Protein AF-A0A966NFM2-F1 (afdb_monomer)

Sequence (68 aa):
MGAVAVIVAAGLLGPLLAVWRRFPMPVVIGEILAGFLVGPQLLDIVHPDEPVVVALHDAGFALLMFTV

pLDDT: mean 89.38, std 6.43, range [59.38, 97.0]

Mean predicted aligned error: 4.31 Å

Radius of gyration: 12.83 Å; Cα contacts (8 Å, |Δi|>4): 53; chains: 1; bounding box: 32×16×32 Å

Secondary structure (DSSP, 8-state):
-HHHHHHHHHHTHHHHHHT-TTS---HHHHHHHHHHHHSTTTT----TTSHHHHHHHHHHHHHHHH--

Solvent-accessible surface area (backbone atoms only — not comparable to full-atom values): 3886 Å² total; per-residue (Å²): 116,69,65,60,56,52,51,53,58,31,51,48,38,7,61,58,52,49,66,40,81,89,54,93,56,64,42,65,58,31,32,52,50,31,49,51,49,39,19,70,89,65,61,57,72,45,58,76,86,38,70,70,49,44,52,50,48,55,52,49,52,52,49,60,69,68,75,113

Structure (mmCIF, N/CA/C/O backbone):
data_AF-A0A966NFM2-F1
#
_entry.id   AF-A0A966NFM2-F1
#
loop_
_atom_site.group_PDB
_atom_site.id
_atom_site.type_symbol
_atom_site.label_atom_id
_atom_site.label_alt_id
_atom_site.label_comp_id
_atom_site.label_asym_id
_atom_site.label_entity_id
_atom_site.label_seq_id
_atom_site.pdbx_PDB_ins_code
_atom_site.Cartn_x
_atom_site.Cartn_y
_atom_site.Cartn_z
_atom_site.occupancy
_atom_site.B_iso_or_equiv
_atom_site.auth_seq_id
_atom_site.auth_comp_id
_atom_site.auth_asym_id
_atom_site.auth_atom_id
_atom_site.pdbx_PDB_model_num
ATOM 1 N N . MET A 1 1 ? 7.408 9.055 -13.613 1.00 59.38 1 MET A N 1
ATOM 2 C CA . MET A 1 1 ? 6.738 9.903 -12.595 1.00 59.38 1 MET A CA 1
ATOM 3 C C . MET A 1 1 ? 5.212 9.769 -12.600 1.00 59.38 1 MET A C 1
ATOM 5 O O . MET A 1 1 ? 4.643 9.849 -11.523 1.00 59.38 1 MET A O 1
ATOM 9 N N . GLY A 1 2 ? 4.547 9.508 -13.738 1.00 79.19 2 GLY A N 1
ATOM 10 C CA . GLY A 1 2 ? 3.080 9.342 -13.783 1.00 79.19 2 GLY A CA 1
ATOM 11 C C . GLY A 1 2 ? 2.528 8.173 -12.951 1.00 79.19 2 GLY A C 1
ATOM 12 O O . GLY A 1 2 ? 1.590 8.374 -12.189 1.00 79.19 2 GLY A O 1
ATOM 13 N N . ALA A 1 3 ? 3.156 6.992 -13.014 1.00 79.69 3 ALA A N 1
ATOM 14 C CA . ALA A 1 3 ? 2.692 5.801 -12.290 1.00 79.69 3 ALA A CA 1
ATOM 15 C C . ALA A 1 3 ? 2.626 6.001 -10.764 1.00 79.69 3 ALA A C 1
ATOM 17 O O . ALA A 1 3 ? 1.635 5.652 -10.137 1.00 79.69 3 ALA A O 1
ATOM 18 N N . VAL A 1 4 ? 3.634 6.646 -10.165 1.00 84.44 4 VAL A N 1
ATOM 19 C CA . VAL A 1 4 ? 3.667 6.897 -8.712 1.00 84.44 4 VAL A CA 1
ATOM 20 C C . VAL A 1 4 ? 2.514 7.802 -8.275 1.00 84.44 4 VAL A C 1
ATOM 22 O O . VAL A 1 4 ? 1.875 7.531 -7.266 1.00 84.44 4 VAL A O 1
ATOM 25 N N . ALA A 1 5 ? 2.210 8.851 -9.046 1.00 87.88 5 ALA A N 1
ATOM 26 C CA . ALA A 1 5 ? 1.097 9.747 -8.739 1.00 87.88 5 ALA A CA 1
ATOM 27 C C . ALA A 1 5 ? -0.253 9.013 -8.782 1.00 87.88 5 ALA A C 1
ATOM 29 O O . ALA A 1 5 ? -1.086 9.219 -7.901 1.00 87.88 5 ALA A O 1
ATOM 30 N N . VAL A 1 6 ? -0.442 8.123 -9.763 1.00 88.62 6 VAL A N 1
ATOM 31 C CA . VAL A 1 6 ? -1.644 7.282 -9.867 1.00 88.62 6 VAL A CA 1
ATOM 32 C C . VAL A 1 6 ? -1.742 6.323 -8.685 1.00 88.62 6 VAL A C 1
ATOM 34 O O . VAL A 1 6 ? -2.797 6.246 -8.066 1.00 88.62 6 VAL A O 1
ATOM 37 N N . ILE A 1 7 ? -0.653 5.640 -8.327 1.00 88.88 7 ILE A N 1
ATOM 38 C CA . ILE A 1 7 ? -0.638 4.677 -7.217 1.00 88.88 7 ILE A CA 1
ATOM 39 C C . ILE A 1 7 ? -0.910 5.374 -5.882 1.00 88.88 7 ILE A C 1
ATOM 41 O O . ILE A 1 7 ? -1.698 4.877 -5.085 1.00 88.88 7 ILE A O 1
ATOM 45 N N . VAL A 1 8 ? -0.322 6.550 -5.645 1.00 89.75 8 VAL A N 1
ATOM 46 C CA . VAL A 1 8 ? -0.588 7.335 -4.431 1.00 89.75 8 VAL A CA 1
ATOM 47 C C . VAL A 1 8 ? -2.044 7.798 -4.399 1.00 89.75 8 VAL A C 1
ATOM 49 O O . VAL A 1 8 ? -2.710 7.627 -3.382 1.00 89.75 8 VAL A O 1
ATOM 52 N N . ALA A 1 9 ? -2.574 8.329 -5.505 1.00 90.81 9 ALA A N 1
ATOM 53 C CA . ALA A 1 9 ? -3.979 8.727 -5.586 1.00 90.81 9 ALA A CA 1
ATOM 54 C C . ALA A 1 9 ? -4.933 7.538 -5.367 1.00 90.81 9 ALA A C 1
ATOM 56 O O . ALA A 1 9 ? -5.934 7.675 -4.665 1.00 90.81 9 ALA A O 1
ATOM 57 N N . ALA A 1 10 ? -4.598 6.367 -5.912 1.00 90.19 10 ALA A N 1
ATOM 58 C CA . ALA A 1 10 ? -5.332 5.125 -5.707 1.00 90.19 10 ALA A CA 1
ATOM 59 C C . ALA A 1 10 ? -5.246 4.646 -4.247 1.00 90.19 10 ALA A C 1
ATOM 61 O O . ALA A 1 10 ? -6.257 4.259 -3.677 1.00 90.19 10 ALA A O 1
ATOM 62 N N . GLY A 1 11 ? -4.087 4.740 -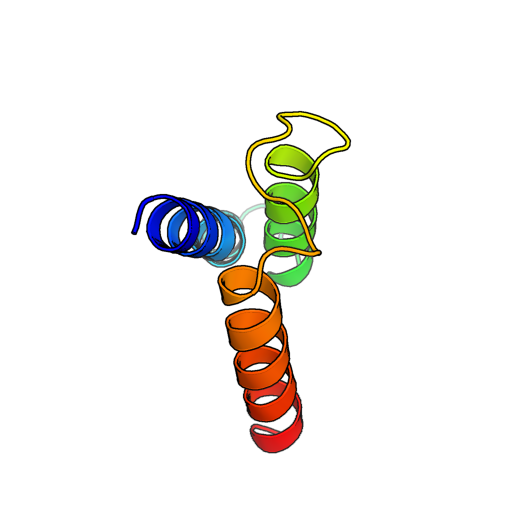3.592 1.00 87.06 11 GLY A N 1
ATOM 63 C CA . GLY A 1 11 ? -3.939 4.398 -2.173 1.00 87.06 11 GLY A CA 1
ATOM 64 C C . GLY A 1 11 ? -4.788 5.280 -1.250 1.00 87.06 11 GLY A C 1
ATOM 65 O O . GLY A 1 11 ? -5.328 4.807 -0.254 1.00 87.06 11 GLY A O 1
ATOM 66 N N . LEU A 1 12 ? -4.999 6.551 -1.609 1.00 90.19 12 LEU A N 1
ATOM 67 C CA . LEU A 1 12 ? -5.841 7.474 -0.838 1.00 90.19 12 LEU A CA 1
ATOM 68 C C . LEU A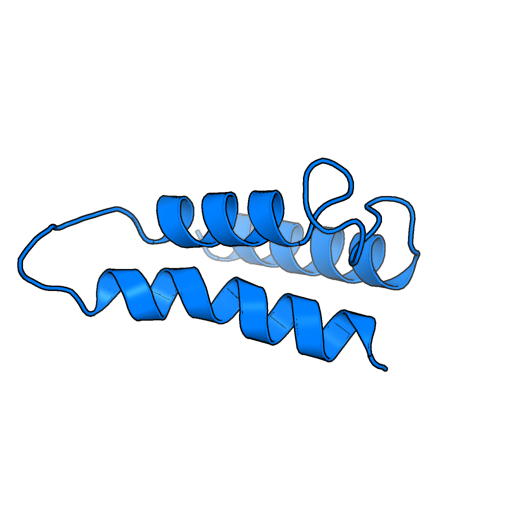 1 12 ? -7.341 7.125 -0.872 1.00 90.19 12 LEU A C 1
ATOM 70 O O . LEU A 1 12 ? -8.079 7.595 -0.003 1.00 90.19 12 LEU A O 1
ATOM 74 N N . LEU A 1 13 ? -7.804 6.286 -1.810 1.00 88.44 13 LEU A N 1
ATOM 75 C CA . LEU A 1 13 ? -9.199 5.822 -1.842 1.00 88.44 13 LEU A CA 1
ATOM 76 C C . LEU A 1 13 ? -9.576 5.030 -0.586 1.00 88.44 13 LEU A C 1
ATOM 78 O O . LEU A 1 13 ? -10.695 5.185 -0.101 1.00 88.44 13 LEU A O 1
ATOM 82 N N . GLY A 1 14 ? -8.662 4.228 -0.030 1.00 85.69 14 GLY A N 1
ATOM 83 C CA . GLY A 1 14 ? -8.893 3.476 1.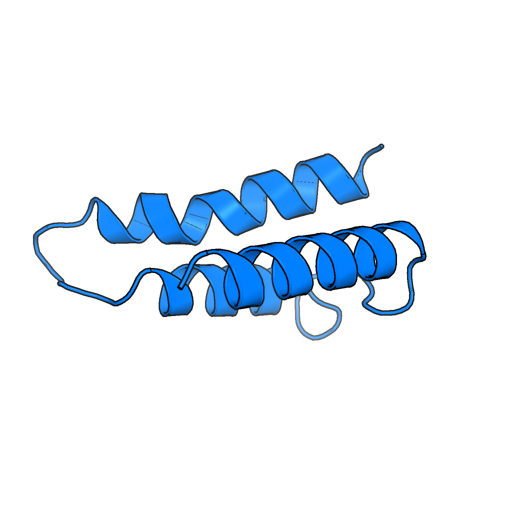208 1.00 85.69 14 GLY A CA 1
ATOM 84 C C . GLY A 1 14 ? -9.256 4.382 2.389 1.00 85.69 14 GLY A C 1
ATOM 85 O O . GLY A 1 14 ? -10.365 4.280 2.923 1.00 85.69 14 GLY A O 1
ATOM 86 N N . PRO A 1 15 ? -8.366 5.311 2.787 1.00 87.00 15 PRO A N 1
ATOM 87 C CA . PRO A 1 15 ? -8.640 6.284 3.839 1.00 87.00 15 PRO A CA 1
ATOM 88 C C . PRO A 1 15 ? -9.862 7.154 3.548 1.00 87.00 15 PRO A C 1
ATOM 90 O O . PRO A 1 15 ? -10.650 7.418 4.454 1.00 87.00 15 PRO A O 1
ATOM 93 N N . L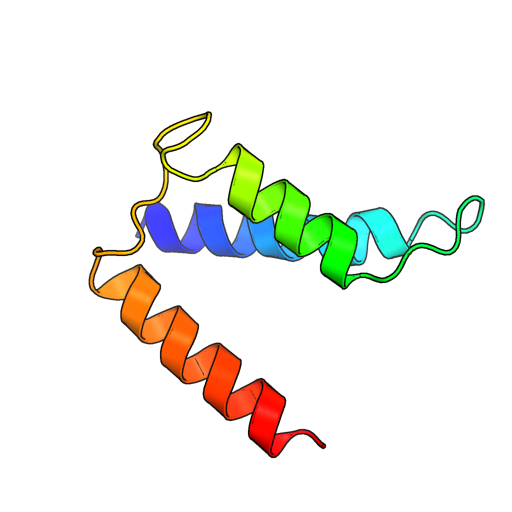EU A 1 16 ? -10.059 7.571 2.292 1.00 87.50 16 LEU A N 1
ATOM 94 C CA . LEU A 1 16 ? -11.209 8.386 1.904 1.00 87.50 16 LEU A CA 1
ATOM 95 C C . LEU A 1 16 ? -12.533 7.644 2.135 1.00 87.50 16 LEU A C 1
ATOM 97 O O . LEU A 1 16 ? -13.483 8.230 2.654 1.00 87.50 16 LEU A O 1
ATOM 101 N N . LEU A 1 17 ? -12.587 6.350 1.811 1.00 84.94 17 LEU A N 1
ATOM 102 C CA . LEU A 1 17 ? -13.744 5.501 2.096 1.00 84.94 17 LEU A CA 1
ATOM 103 C C . LEU A 1 17 ? -13.933 5.280 3.603 1.00 84.94 17 LEU A C 1
ATOM 105 O O . LEU A 1 17 ? -15.066 5.265 4.082 1.00 84.94 17 LEU A O 1
ATOM 109 N N . ALA A 1 18 ? -12.844 5.201 4.368 1.00 85.00 18 ALA A N 1
ATOM 110 C CA . ALA A 1 18 ? -12.884 5.035 5.821 1.00 85.00 18 ALA A CA 1
ATOM 111 C C . ALA A 1 18 ? -13.447 6.257 6.574 1.00 85.00 18 ALA A C 1
ATOM 113 O O . ALA A 1 18 ? -13.959 6.117 7.686 1.00 85.00 18 ALA A O 1
ATOM 114 N N . VAL A 1 19 ? -13.415 7.454 5.973 1.00 85.19 19 VAL A N 1
ATOM 115 C CA . VAL A 1 19 ? -14.066 8.660 6.527 1.00 85.19 19 VAL A CA 1
ATOM 116 C C . VAL A 1 19 ? -15.592 8.496 6.591 1.00 85.19 19 VAL A C 1
ATOM 118 O O . VAL A 1 19 ? -16.272 9.168 7.378 1.00 85.19 19 VAL A O 1
ATOM 121 N N . TRP A 1 20 ? -16.170 7.582 5.807 1.00 83.88 20 TRP A N 1
ATOM 122 C CA . TRP A 1 20 ? -17.612 7.410 5.722 1.00 83.88 20 TRP A CA 1
ATOM 123 C C . TRP A 1 20 ? -18.185 6.665 6.942 1.00 83.88 20 TRP A C 1
ATOM 125 O O . TRP A 1 20 ? -18.430 5.464 6.932 1.00 83.88 20 TRP A O 1
ATOM 135 N 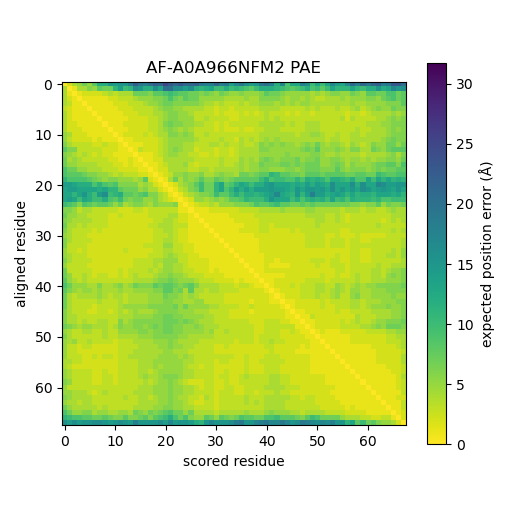N . ARG A 1 21 ? -18.514 7.415 8.002 1.00 76.00 21 ARG A N 1
ATOM 136 C CA . ARG A 1 21 ? -19.040 6.893 9.288 1.00 76.00 21 ARG A CA 1
ATOM 137 C C . ARG A 1 21 ? -20.338 6.077 9.201 1.00 76.00 21 ARG A C 1
ATOM 139 O O . ARG A 1 21 ? -20.730 5.468 10.192 1.00 76.00 21 ARG A O 1
ATOM 146 N N . ARG A 1 22 ? -21.041 6.098 8.064 1.00 81.38 22 ARG A N 1
ATOM 147 C CA . ARG A 1 22 ? -22.319 5.387 7.885 1.00 81.38 22 ARG A CA 1
ATOM 148 C C . ARG A 1 22 ? -22.136 3.912 7.514 1.00 81.38 22 ARG A C 1
ATOM 150 O O . ARG A 1 22 ? -23.060 3.137 7.729 1.00 81.38 22 ARG A O 1
ATOM 157 N N . PHE A 1 23 ? -20.961 3.533 7.013 1.00 79.06 23 PHE A N 1
ATOM 158 C CA . PHE A 1 23 ? -20.589 2.155 6.706 1.00 79.06 23 PHE A CA 1
ATOM 159 C C . PHE A 1 23 ? -19.174 1.895 7.241 1.00 79.06 23 PHE A C 1
ATOM 161 O O . PHE A 1 23 ? -18.212 2.294 6.590 1.00 79.06 23 PHE A O 1
ATOM 168 N N . PRO A 1 24 ? -19.014 1.254 8.415 1.00 76.19 24 PRO A N 1
ATOM 169 C CA . PRO A 1 24 ? -17.698 0.909 8.941 1.00 76.19 24 PRO A CA 1
ATOM 170 C C . PRO A 1 24 ? -17.090 -0.214 8.091 1.00 76.19 24 PRO A C 1
ATOM 172 O O . PRO A 1 24 ? -17.248 -1.397 8.384 1.00 76.19 24 PRO A O 1
ATOM 175 N N . MET A 1 25 ? -16.440 0.165 6.995 1.00 84.12 25 MET A N 1
ATOM 176 C CA . MET A 1 25 ? -15.704 -0.742 6.123 1.00 84.12 25 MET A CA 1
ATOM 177 C C . MET A 1 25 ? -14.210 -0.692 6.467 1.00 84.12 25 MET A C 1
ATOM 179 O O . MET A 1 25 ? -13.676 0.395 6.699 1.00 84.12 25 MET A O 1
ATOM 183 N N . PRO A 1 26 ? -13.514 -1.843 6.486 1.00 89.50 26 PRO A N 1
ATOM 184 C CA . PRO A 1 26 ? -12.060 -1.872 6.554 1.00 89.50 26 PRO A CA 1
ATOM 185 C C . PRO A 1 26 ? -11.427 -1.054 5.422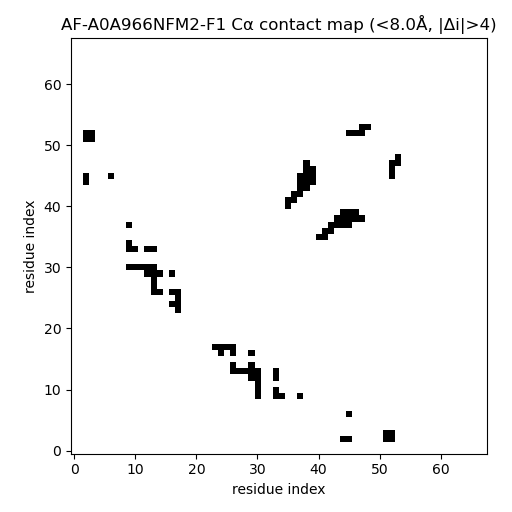 1.00 89.50 26 PRO A C 1
ATOM 187 O O . PRO A 1 26 ? -11.827 -1.188 4.265 1.00 89.50 26 PRO A O 1
ATOM 190 N N . VAL A 1 27 ? -10.396 -0.270 5.752 1.00 89.69 27 VAL A N 1
ATOM 191 C CA . VAL A 1 27 ? -9.618 0.557 4.804 1.00 89.69 27 VAL A CA 1
ATOM 192 C C . VAL A 1 27 ? -9.154 -0.263 3.595 1.00 89.69 27 VAL A C 1
ATOM 194 O O . VAL A 1 27 ? -9.298 0.176 2.455 1.00 89.69 27 VAL A O 1
ATOM 197 N N . VAL A 1 28 ? -8.705 -1.496 3.855 1.00 91.44 28 VAL A N 1
ATOM 198 C CA . VAL A 1 28 ? -8.200 -2.449 2.855 1.00 91.44 28 VAL A CA 1
ATOM 199 C C . VAL A 1 28 ? -9.182 -2.698 1.706 1.00 91.44 28 VAL A C 1
ATOM 201 O O . VAL A 1 28 ? -8.759 -2.936 0.581 1.00 91.44 28 VAL A O 1
ATOM 204 N N . ILE A 1 29 ? -10.497 -2.611 1.943 1.00 91.94 29 ILE A N 1
ATOM 205 C CA . ILE A 1 29 ? -11.496 -2.802 0.879 1.00 91.94 29 ILE A CA 1
ATOM 206 C C . ILE A 1 29 ? -11.363 -1.704 -0.178 1.00 91.94 29 ILE A C 1
ATOM 208 O O . ILE A 1 29 ? -11.422 -1.983 -1.375 1.00 91.94 29 ILE A O 1
ATOM 212 N N . GLY A 1 30 ? -11.169 -0.460 0.260 1.00 91.06 30 GLY A N 1
ATOM 213 C CA . GLY A 1 30 ? -10.999 0.673 -0.639 1.00 91.06 30 GLY A CA 1
ATOM 214 C C . GLY A 1 30 ? -9.696 0.606 -1.425 1.00 91.06 30 GLY A C 1
ATOM 215 O O . GLY A 1 30 ? -9.689 0.909 -2.614 1.00 91.06 30 GLY A O 1
ATOM 216 N N . GLU A 1 31 ? -8.621 0.143 -0.790 1.00 93.06 31 GLU A N 1
ATOM 217 C CA . GLU A 1 31 ? -7.320 -0.050 -1.440 1.00 93.06 31 GLU A CA 1
AT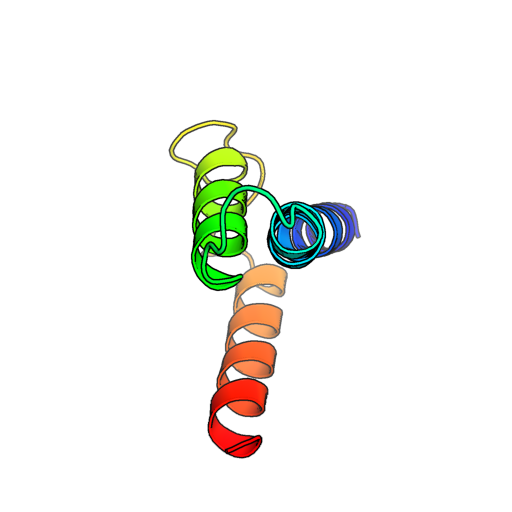OM 218 C C . GLU A 1 31 ? -7.375 -1.166 -2.496 1.00 93.06 31 GLU A C 1
ATOM 220 O O . GLU A 1 31 ? -6.899 -0.974 -3.615 1.00 93.06 31 GLU A O 1
ATOM 225 N N . ILE A 1 32 ? -8.029 -2.297 -2.196 1.00 93.12 32 ILE A N 1
ATOM 226 C CA . ILE A 1 32 ? -8.235 -3.396 -3.157 1.00 93.12 32 ILE A CA 1
ATOM 227 C C . ILE A 1 32 ? -9.094 -2.932 -4.339 1.00 93.12 32 ILE A C 1
ATOM 229 O O . ILE A 1 32 ? -8.751 -3.204 -5.489 1.00 93.12 32 ILE A O 1
ATOM 233 N N . LEU A 1 33 ? -10.194 -2.215 -4.080 1.00 94.00 33 LEU A N 1
ATOM 234 C CA . LEU A 1 33 ? -11.045 -1.660 -5.137 1.00 94.00 33 LEU A CA 1
ATOM 235 C C . LEU A 1 33 ? -10.278 -0.677 -6.021 1.00 94.00 33 LEU A C 1
ATOM 237 O O . LEU A 1 33 ? -10.405 -0.731 -7.242 1.00 94.00 33 LEU A O 1
ATOM 241 N N . ALA A 1 34 ? -9.470 0.197 -5.422 1.00 92.94 34 ALA A N 1
ATOM 242 C CA . ALA A 1 34 ? -8.640 1.136 -6.161 1.00 92.94 34 ALA A CA 1
ATOM 243 C C . ALA A 1 34 ? -7.631 0.407 -7.056 1.00 92.94 34 ALA A C 1
ATOM 245 O O . ALA A 1 34 ? -7.546 0.721 -8.241 1.00 92.94 34 ALA A O 1
ATOM 246 N N . GLY A 1 35 ? -6.936 -0.605 -6.523 1.00 92.50 35 GLY A N 1
ATOM 247 C CA . GLY A 1 35 ? -6.018 -1.458 -7.281 1.00 92.50 35 GLY A CA 1
ATOM 248 C C . GLY A 1 35 ? -6.705 -2.192 -8.436 1.00 92.50 35 GLY A C 1
ATOM 249 O O . GLY A 1 35 ? -6.185 -2.210 -9.547 1.00 92.50 35 GLY A O 1
ATOM 250 N N . PHE A 1 36 ? -7.906 -2.726 -8.205 1.00 93.88 36 PHE A N 1
ATOM 251 C CA . PHE A 1 36 ? -8.713 -3.370 -9.244 1.00 93.88 36 PHE A CA 1
ATOM 252 C C . PHE A 1 36 ? -9.133 -2.397 -10.355 1.00 93.88 36 PHE A C 1
ATOM 254 O O . PHE A 1 36 ? -9.089 -2.754 -11.529 1.00 93.88 36 PHE A O 1
ATOM 261 N N . LEU A 1 37 ? -9.517 -1.165 -10.001 1.00 94.44 37 LEU A N 1
ATOM 262 C CA . LEU A 1 37 ? -9.900 -0.134 -10.968 1.00 94.44 37 LEU A CA 1
ATOM 263 C C . LEU A 1 37 ? -8.716 0.278 -11.854 1.00 94.44 37 LEU A C 1
ATOM 265 O O . LEU A 1 37 ? -8.890 0.406 -13.060 1.00 94.44 37 LEU A O 1
ATOM 269 N N . VAL A 1 38 ? -7.526 0.498 -11.283 1.00 93.62 38 VAL A N 1
ATOM 270 C CA . VAL A 1 38 ? -6.353 0.997 -12.037 1.00 93.62 38 VAL A CA 1
ATOM 271 C C . VAL A 1 38 ? -5.516 -0.102 -12.697 1.00 93.62 38 VAL A C 1
ATOM 273 O O . VAL A 1 38 ? -4.684 0.202 -13.553 1.00 93.62 38 VAL A O 1
ATOM 276 N N . GLY A 1 39 ? -5.720 -1.357 -12.299 1.00 92.25 39 GLY A N 1
ATOM 277 C CA . GLY A 1 39 ? -4.993 -2.513 -12.809 1.00 92.25 39 GLY A CA 1
ATOM 278 C C . GLY A 1 39 ? -5.358 -2.911 -14.247 1.00 92.25 39 GLY A C 1
ATOM 279 O O . GLY A 1 39 ? -6.300 -2.366 -14.840 1.00 92.25 39 GLY A O 1
ATOM 280 N N . PRO A 1 40 ? -4.642 -3.907 -14.803 1.00 92.12 40 PRO A N 1
ATOM 281 C CA . PRO A 1 40 ? -4.807 -4.378 -16.184 1.00 92.12 40 PRO A CA 1
ATOM 282 C C . PRO A 1 40 ? -6.185 -4.977 -16.486 1.00 92.12 40 PRO A C 1
ATOM 284 O O . PRO A 1 40 ? -6.580 -5.124 -17.637 1.00 92.12 40 PRO A O 1
ATOM 287 N N . GLN A 1 41 ? -6.951 -5.325 -15.455 1.00 92.38 41 GLN A N 1
ATOM 288 C CA . GLN A 1 41 ? -8.268 -5.937 -15.588 1.00 92.38 41 GLN A CA 1
ATOM 289 C C . GLN A 1 41 ? -9.349 -4.933 -16.004 1.00 92.38 41 GLN A C 1
ATOM 291 O O . GLN A 1 41 ? -10.396 -5.363 -16.489 1.00 92.38 41 GLN A O 1
ATOM 296 N N . LEU A 1 42 ? -9.135 -3.629 -15.782 1.00 93.12 42 LEU A N 1
ATOM 297 C CA . LEU A 1 42 ? -10.180 -2.626 -15.977 1.00 93.12 42 LEU A CA 1
ATOM 298 C C . LEU A 1 42 ? -9.728 -1.392 -16.763 1.00 93.12 42 LEU A C 1
ATOM 300 O O . LEU A 1 42 ? -10.267 -1.145 -17.839 1.00 93.12 42 LEU A O 1
ATOM 304 N N . LEU A 1 43 ? -8.784 -0.605 -16.235 1.00 92.81 43 LEU A N 1
ATOM 305 C CA . LEU A 1 43 ? -8.313 0.621 -16.895 1.00 92.81 43 LEU A CA 1
ATOM 306 C C . LEU A 1 43 ? -6.935 0.471 -17.548 1.00 92.81 43 LEU A C 1
ATOM 308 O O . LEU A 1 43 ? -6.573 1.327 -18.350 1.00 92.81 43 LEU A O 1
ATOM 312 N N . ASP A 1 44 ? -6.187 -0.583 -17.213 1.00 92.44 44 ASP A N 1
ATOM 313 C CA . ASP A 1 44 ? -4.875 -0.889 -17.799 1.00 92.44 44 ASP A CA 1
ATOM 314 C C . ASP A 1 44 ? -3.836 0.235 -17.649 1.00 92.44 44 ASP A C 1
ATOM 316 O O . ASP A 1 44 ? -2.972 0.459 -18.493 1.00 92.44 44 ASP A O 1
ATOM 320 N N . ILE A 1 45 ? -3.926 0.980 -16.540 1.00 92.06 45 ILE A N 1
ATOM 321 C CA . ILE A 1 45 ? -3.062 2.137 -16.262 1.00 92.06 45 ILE A CA 1
ATOM 322 C C . ILE A 1 45 ? -1.797 1.711 -15.514 1.00 92.06 45 ILE A C 1
ATOM 324 O O . ILE A 1 45 ? -0.739 2.311 -15.697 1.00 92.06 45 ILE A O 1
ATOM 328 N N . VAL A 1 46 ? -1.904 0.711 -14.637 1.00 91.50 46 VAL A N 1
ATOM 329 C CA . VAL A 1 46 ? -0.810 0.253 -13.775 1.00 91.50 46 VAL A CA 1
ATOM 330 C C . VAL A 1 46 ? -0.561 -1.228 -14.012 1.00 91.50 46 VAL A C 1
ATOM 332 O O . VAL A 1 46 ? -1.449 -2.047 -13.784 1.00 91.50 46 VAL A O 1
ATOM 335 N N . HIS A 1 47 ? 0.665 -1.569 -14.406 1.00 90.69 47 HIS A N 1
ATOM 336 C CA . HIS A 1 47 ? 1.084 -2.950 -14.622 1.00 90.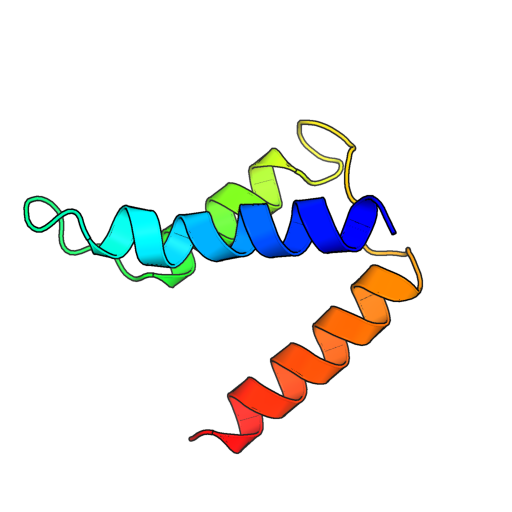69 47 HIS A CA 1
ATOM 337 C C . HIS A 1 47 ? 1.933 -3.464 -13.450 1.00 90.69 47 HIS A C 1
ATOM 339 O O . HIS A 1 47 ? 2.858 -2.772 -13.017 1.00 90.69 47 HIS A O 1
ATOM 345 N N . PRO A 1 48 ? 1.667 -4.679 -12.939 1.00 88.94 48 PRO A N 1
ATOM 346 C CA . PRO A 1 48 ? 2.395 -5.232 -11.796 1.00 88.94 48 PRO A CA 1
ATOM 347 C C . PRO A 1 48 ? 3.880 -5.489 -12.090 1.00 88.94 48 PRO A C 1
ATOM 349 O O . PRO A 1 48 ? 4.693 -5.430 -11.174 1.00 88.94 48 PRO A O 1
ATOM 352 N N . ASP A 1 49 ? 4.239 -5.715 -13.355 1.00 91.12 49 ASP A N 1
ATOM 353 C CA . ASP A 1 49 ? 5.614 -6.009 -13.774 1.00 91.12 49 ASP A CA 1
ATOM 354 C C . ASP A 1 49 ? 6.483 -4.746 -13.943 1.00 91.12 49 ASP A C 1
ATOM 356 O O . ASP A 1 49 ? 7.674 -4.838 -14.252 1.00 91.12 49 ASP A O 1
ATOM 360 N N . GLU A 1 50 ? 5.920 -3.546 -13.750 1.00 92.06 50 GLU A N 1
ATOM 361 C CA . GLU A 1 50 ? 6.697 -2.313 -13.841 1.00 92.06 50 GLU A CA 1
ATOM 362 C C . GLU A 1 50 ? 7.672 -2.166 -12.657 1.00 92.06 50 GLU A C 1
ATOM 364 O O . GLU A 1 50 ? 7.246 -2.219 -11.499 1.00 92.06 50 GLU A O 1
ATOM 369 N N . PRO A 1 51 ? 8.964 -1.854 -12.895 1.00 92.94 51 PRO A N 1
ATOM 370 C CA . PRO A 1 51 ? 9.977 -1.792 -11.836 1.00 92.94 51 PRO A CA 1
ATOM 371 C C . PRO A 1 51 ? 9.627 -0.854 -10.673 1.00 92.94 51 PRO A C 1
ATOM 373 O O . PRO A 1 51 ? 9.981 -1.115 -9.526 1.00 92.94 51 PRO A O 1
ATOM 376 N N . VAL A 1 52 ? 8.924 0.246 -10.961 1.00 91.81 52 VAL A N 1
ATOM 377 C CA . VAL A 1 52 ? 8.484 1.209 -9.941 1.00 91.81 52 VAL A CA 1
ATOM 378 C C . VAL A 1 52 ? 7.360 0.657 -9.063 1.00 91.81 52 VAL A C 1
ATOM 380 O O . VAL A 1 52 ? 7.331 0.944 -7.868 1.00 91.81 52 VAL A O 1
ATOM 383 N N . VAL A 1 53 ? 6.457 -0.142 -9.638 1.00 92.38 53 VAL A N 1
ATOM 384 C CA . VAL A 1 53 ? 5.355 -0.796 -8.922 1.00 92.38 53 VAL A CA 1
ATOM 385 C C . VAL A 1 53 ? 5.919 -1.870 -8.003 1.00 92.38 53 VAL A C 1
ATOM 387 O O . VAL A 1 53 ? 5.592 -1.881 -6.819 1.00 92.38 53 VAL A O 1
ATOM 390 N N . VAL A 1 54 ? 6.836 -2.693 -8.518 1.00 94.75 54 VAL A N 1
ATOM 391 C CA . VAL A 1 54 ? 7.539 -3.726 -7.742 1.00 94.75 54 VAL A CA 1
ATOM 392 C C . VAL A 1 54 ? 8.304 -3.108 -6.569 1.00 94.75 54 VAL A C 1
ATOM 394 O O . VAL A 1 54 ? 8.145 -3.540 -5.432 1.00 94.75 54 VAL A O 1
ATOM 397 N N . ALA A 1 55 ? 9.066 -2.035 -6.804 1.00 94.56 55 ALA A N 1
ATOM 398 C CA . ALA A 1 55 ? 9.812 -1.366 -5.738 1.00 94.56 55 ALA A CA 1
ATOM 399 C C . ALA A 1 55 ? 8.899 -0.821 -4.624 1.00 94.56 55 ALA A C 1
ATOM 401 O O . ALA A 1 55 ? 9.238 -0.909 -3.442 1.00 94.56 55 ALA A O 1
ATOM 402 N N . LEU A 1 56 ? 7.740 -0.258 -4.986 1.00 93.69 56 LEU A N 1
ATOM 403 C CA . LEU A 1 56 ? 6.786 0.278 -4.016 1.00 93.69 56 LEU A CA 1
ATOM 404 C C . LEU A 1 56 ? 6.040 -0.833 -3.265 1.00 93.69 56 LEU A C 1
ATOM 406 O O . LEU A 1 56 ? 5.793 -0.691 -2.069 1.00 93.69 56 LEU A O 1
ATOM 410 N N . HIS A 1 57 ? 5.721 -1.935 -3.950 1.00 93.56 57 HIS A N 1
ATOM 411 C CA . HIS A 1 57 ? 5.162 -3.143 -3.351 1.00 93.56 57 HIS A CA 1
ATOM 412 C C . HIS A 1 57 ? 6.099 -3.704 -2.283 1.00 93.56 57 HIS A C 1
ATOM 414 O O . HIS A 1 57 ? 5.680 -3.873 -1.142 1.00 93.56 57 HIS A O 1
ATOM 420 N N . ASP A 1 58 ? 7.370 -3.924 -2.617 1.00 96.06 58 ASP A N 1
ATOM 421 C CA . ASP A 1 58 ? 8.329 -4.529 -1.693 1.00 96.06 58 ASP A CA 1
ATOM 422 C C . ASP A 1 58 ? 8.580 -3.629 -0.481 1.00 96.06 58 ASP A C 1
ATOM 424 O O . ASP A 1 58 ? 8.579 -4.099 0.658 1.00 96.06 58 ASP A O 1
ATOM 428 N N . ALA A 1 59 ? 8.723 -2.318 -0.701 1.00 95.19 59 ALA A N 1
ATOM 429 C CA . ALA A 1 59 ? 8.883 -1.351 0.379 1.00 95.19 59 ALA A CA 1
ATOM 430 C C . ALA A 1 59 ? 7.638 -1.278 1.276 1.00 95.19 59 ALA A C 1
ATOM 432 O O . ALA A 1 59 ? 7.755 -1.339 2.499 1.00 95.19 59 ALA A O 1
ATOM 433 N N . GLY A 1 60 ? 6.445 -1.165 0.685 1.00 92.62 60 GLY A N 1
ATOM 434 C CA . GLY A 1 60 ? 5.183 -1.087 1.419 1.00 92.62 60 GLY A CA 1
ATOM 435 C C . GLY A 1 60 ? 4.889 -2.365 2.198 1.00 92.62 60 GLY A C 1
ATOM 436 O O . GLY A 1 60 ? 4.550 -2.303 3.377 1.00 92.62 60 GLY A O 1
ATOM 437 N N . PHE A 1 61 ? 5.090 -3.526 1.576 1.00 94.50 61 PHE A N 1
ATOM 438 C C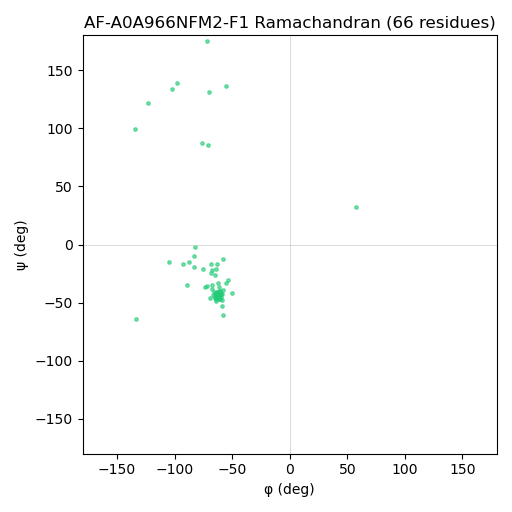A . PHE A 1 61 ? 4.921 -4.824 2.218 1.00 94.50 61 PHE A CA 1
ATOM 439 C C . PHE A 1 61 ? 5.898 -5.005 3.383 1.00 94.50 61 PHE A C 1
ATOM 441 O O . PHE A 1 61 ? 5.480 -5.377 4.479 1.00 94.50 61 PHE A O 1
ATOM 448 N N . ALA A 1 62 ? 7.178 -4.672 3.185 1.00 97.00 62 ALA A N 1
ATOM 449 C CA . ALA A 1 62 ? 8.174 -4.710 4.251 1.00 97.00 62 ALA A CA 1
ATOM 450 C C . ALA A 1 62 ? 7.791 -3.785 5.416 1.00 97.00 62 ALA A C 1
ATOM 452 O O . ALA A 1 62 ? 7.838 -4.208 6.568 1.00 97.00 62 ALA A O 1
ATOM 453 N N . LEU A 1 63 ? 7.354 -2.554 5.128 1.00 96.25 63 LEU A N 1
ATOM 454 C CA . LEU A 1 63 ? 6.892 -1.606 6.145 1.00 96.25 63 LEU A CA 1
ATOM 455 C C . LEU A 1 63 ? 5.690 -2.148 6.928 1.00 96.25 63 LEU A C 1
ATOM 457 O O . LEU A 1 63 ? 5.707 -2.104 8.155 1.00 96.25 63 LEU A O 1
ATOM 461 N N . LEU A 1 64 ? 4.671 -2.692 6.255 1.00 93.88 64 LEU A N 1
ATOM 462 C CA . LEU A 1 64 ? 3.489 -3.265 6.910 1.00 93.88 64 LEU A CA 1
ATOM 463 C C . LEU A 1 64 ? 3.850 -4.438 7.822 1.00 93.88 64 LEU A C 1
ATOM 465 O O . LEU A 1 64 ? 3.356 -4.500 8.943 1.00 93.88 64 LEU A O 1
ATOM 469 N N . MET A 1 65 ? 4.730 -5.334 7.371 1.00 95.38 65 MET A N 1
ATOM 470 C CA . MET A 1 65 ? 5.195 -6.468 8.177 1.00 95.38 65 MET A CA 1
ATOM 471 C C . MET A 1 65 ? 6.060 -6.045 9.368 1.00 95.38 65 MET A C 1
ATOM 473 O O . MET A 1 65 ? 6.132 -6.782 10.342 1.00 95.38 65 MET A O 1
ATOM 477 N N . PHE A 1 66 ? 6.707 -4.879 9.303 1.00 96.25 66 PHE A N 1
ATOM 478 C CA . PHE A 1 66 ? 7.563 -4.363 10.375 1.00 96.25 66 PHE A CA 1
ATOM 479 C C . PHE A 1 66 ? 6.833 -3.445 11.370 1.00 96.25 66 PHE A C 1
ATOM 481 O O . PHE A 1 66 ? 7.359 -3.151 12.439 1.00 96.25 66 PHE A O 1
ATOM 488 N N . THR A 1 67 ? 5.653 -2.933 11.008 1.00 92.81 67 THR A N 1
ATOM 489 C CA . THR A 1 67 ? 4.906 -1.943 11.812 1.00 92.81 67 THR A CA 1
ATOM 490 C C . THR A 1 67 ? 4.067 -2.590 12.926 1.00 92.81 67 THR A C 1
ATOM 492 O O . THR A 1 67 ? 3.555 -1.884 13.796 1.00 92.81 67 THR A O 1
ATOM 495 N N . VAL A 1 68 ? 3.940 -3.918 12.926 1.00 71.31 68 VAL A N 1
ATOM 496 C CA . VAL A 1 68 ? 3.205 -4.731 13.915 1.00 71.31 68 VAL A CA 1
ATOM 497 C C . VAL A 1 68 ? 4.144 -5.662 14.661 1.00 71.31 68 VAL A C 1
ATOM 499 O O . VAL A 1 68 ? 3.915 -5.828 15.879 1.00 71.31 68 VAL A O 1
#

Nearest PDB structures (foldseek):
  7qhh-assembly1_D  TM=3.950E-01  e=8.895E+00  Rattus norvegicus

Foldseek 3Di:
DVQVVLLVVQLVQLVVVCVPPVDNDHSVVSSVVSCCCCPCNHVPNDYCPDPVNVVCVVVVVVCVVVVD